Protein AF-W1YGQ7-F1 (afdb_monomer_lite)

Sequence (74 aa):
AATIDRLEALDRSELRKQFSIKRLNEMEIYPGVTFSEELEGQLFASIMLDMEKLISAYRRMLRQGNHALTVIVG

Foldseek 3Di:
DVVLVVLVPDDLVVVLVVQFLVVVQVVCPPVNDRDDRVCRVVVSVVVVVVSVVVSVVVVVCVVVVHDDDDDDDD

Structure (mmCIF, N/CA/C/O backbone):
data_AF-W1YGQ7-F1
#
_entry.id   AF-W1YGQ7-F1
#
loop_
_atom_site.group_PDB
_atom_site.id
_atom_site.type_symbol
_atom_site.label_atom_id
_atom_site.label_alt_id
_atom_site.label_comp_id
_atom_site.label_asym_id
_atom_site.label_entity_id
_atom_site.label_seq_id
_atom_site.pdbx_PDB_ins_code
_atom_site.Cartn_x
_atom_site.Cartn_y
_atom_site.Cartn_z
_atom_site.occupancy
_atom_site.B_iso_or_equiv
_atom_site.auth_seq_id
_atom_site.auth_comp_id
_atom_site.auth_asym_id
_atom_site.auth_atom_id
_atom_site.pdbx_PDB_model_num
ATOM 1 N N . ALA A 1 1 ? 8.499 0.735 -18.367 1.00 66.19 1 ALA A N 1
ATOM 2 C CA . ALA A 1 1 ? 8.266 1.771 -17.339 1.00 66.19 1 ALA A CA 1
ATOM 3 C C . ALA A 1 1 ? 6.836 1.772 -16.788 1.00 66.19 1 ALA A C 1
ATOM 5 O O . ALA A 1 1 ? 6.698 2.032 -15.606 1.00 66.19 1 ALA A O 1
ATOM 6 N N . ALA A 1 2 ? 5.812 1.381 -17.565 1.00 89.31 2 ALA A N 1
ATOM 7 C CA . ALA A 1 2 ? 4.385 1.499 -17.218 1.00 89.31 2 ALA A CA 1
ATOM 8 C C . ALA A 1 2 ? 3.960 1.193 -15.762 1.00 89.31 2 ALA A C 1
ATOM 10 O O . ALA A 1 2 ? 3.080 1.872 -15.246 1.00 89.31 2 ALA A O 1
ATOM 11 N N . THR A 1 3 ? 4.545 0.201 -15.080 1.00 95.44 3 THR A N 1
ATOM 12 C CA . THR A 1 3 ? 4.233 -0.076 -13.663 1.00 95.44 3 THR A CA 1
ATOM 13 C C . THR A 1 3 ? 4.666 1.056 -12.728 1.00 95.44 3 THR A C 1
ATOM 15 O O . THR A 1 3 ? 3.906 1.435 -11.845 1.00 95.44 3 THR A O 1
ATOM 18 N N . ILE A 1 4 ? 5.865 1.608 -12.932 1.00 96.75 4 ILE A N 1
ATOM 19 C CA . ILE A 1 4 ? 6.413 2.728 -12.154 1.00 96.75 4 ILE A CA 1
ATOM 20 C C . ILE A 1 4 ? 5.528 3.960 -12.355 1.00 96.75 4 ILE A C 1
ATOM 22 O O . ILE A 1 4 ? 5.044 4.530 -11.383 1.00 96.75 4 ILE A O 1
ATOM 26 N N . ASP A 1 5 ? 5.229 4.287 -13.614 1.00 96.62 5 ASP A N 1
ATOM 27 C CA . ASP A 1 5 ? 4.432 5.464 -13.973 1.00 96.62 5 ASP A CA 1
ATOM 28 C C . ASP A 1 5 ? 3.024 5.403 -13.361 1.00 96.62 5 ASP A C 1
ATOM 30 O O . ASP A 1 5 ? 2.513 6.397 -12.852 1.00 96.62 5 ASP A O 1
ATOM 34 N N . ARG A 1 6 ? 2.401 4.215 -13.346 1.00 98.00 6 ARG A N 1
ATOM 35 C CA . ARG A 1 6 ? 1.084 4.010 -12.725 1.00 98.00 6 ARG A CA 1
ATOM 36 C C . ARG A 1 6 ? 1.111 4.215 -11.216 1.00 98.00 6 ARG A C 1
ATOM 38 O O . ARG A 1 6 ? 0.199 4.846 -10.699 1.00 98.00 6 ARG A O 1
ATOM 45 N N . LEU A 1 7 ? 2.121 3.686 -10.522 1.00 97.50 7 LEU A N 1
ATOM 46 C CA . LEU A 1 7 ? 2.248 3.844 -9.068 1.00 97.50 7 LEU A CA 1
ATOM 47 C C . LEU A 1 7 ? 2.536 5.302 -8.690 1.00 97.50 7 LEU A C 1
ATOM 49 O O . LEU A 1 7 ? 1.996 5.815 -7.715 1.00 97.50 7 LEU A O 1
ATOM 53 N N . GLU A 1 8 ? 3.345 5.994 -9.490 1.00 96.62 8 GLU A N 1
ATOM 54 C CA . GLU A 1 8 ? 3.661 7.406 -9.279 1.00 96.62 8 GLU A CA 1
ATOM 55 C C . GLU A 1 8 ? 2.482 8.333 -9.565 1.00 96.62 8 GLU A C 1
ATOM 57 O O . GLU A 1 8 ? 2.355 9.356 -8.895 1.00 96.62 8 GLU A O 1
ATOM 62 N N . ALA A 1 9 ? 1.598 7.962 -10.491 1.00 97.69 9 ALA A N 1
ATOM 63 C CA . ALA A 1 9 ? 0.414 8.737 -10.844 1.00 97.69 9 ALA A CA 1
ATOM 64 C C . ALA A 1 9 ? -0.740 8.635 -9.829 1.00 97.69 9 ALA A C 1
ATOM 66 O O . ALA A 1 9 ? -1.709 9.384 -9.945 1.00 97.69 9 ALA A O 1
ATOM 67 N N . LEU A 1 10 ? -0.677 7.727 -8.847 1.00 97.88 10 LEU A N 1
ATOM 68 C CA . LEU A 1 10 ? -1.731 7.595 -7.837 1.00 97.88 10 LEU A CA 1
ATOM 69 C C . LEU A 1 10 ? -1.814 8.852 -6.957 1.00 97.88 10 LEU A C 1
ATOM 71 O O . LEU A 1 10 ? -0.815 9.281 -6.379 1.00 97.88 10 LEU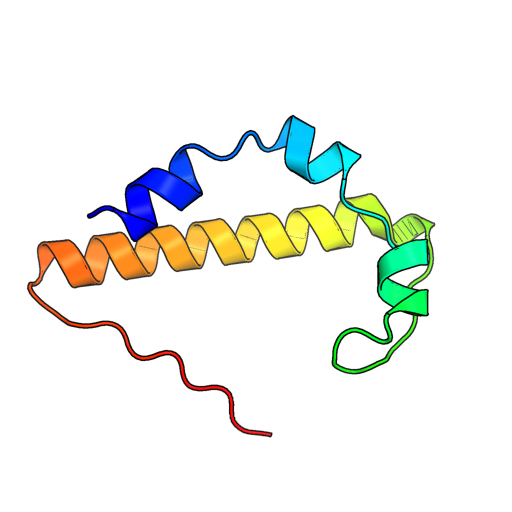 A O 1
ATOM 75 N N . ASP A 1 11 ? -3.006 9.419 -6.778 1.00 97.88 11 ASP A N 1
ATOM 76 C CA . ASP A 1 11 ? -3.206 10.494 -5.802 1.00 97.88 11 ASP A CA 1
ATOM 77 C C . ASP A 1 11 ? -3.224 9.912 -4.380 1.00 97.88 11 ASP A C 1
ATOM 79 O O . ASP A 1 11 ? -4.109 9.141 -4.004 1.00 97.88 11 ASP A O 1
ATOM 83 N N . ARG A 1 12 ? -2.239 10.303 -3.565 1.00 97.19 12 ARG A N 1
ATOM 84 C CA . ARG A 1 12 ? -2.084 9.827 -2.182 1.00 97.19 12 ARG A CA 1
ATOM 85 C C . ARG A 1 12 ? -3.251 10.264 -1.296 1.00 97.19 12 ARG A C 1
ATOM 87 O O . ARG A 1 12 ? -3.622 9.529 -0.383 1.00 97.19 12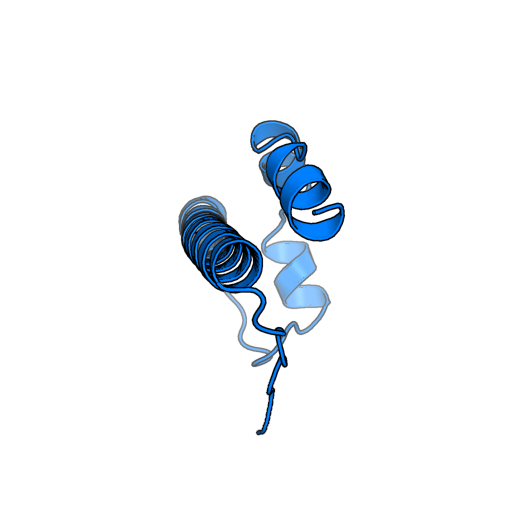 ARG A O 1
ATOM 94 N N . SER A 1 13 ? -3.849 11.421 -1.572 1.00 97.12 13 SER A N 1
ATOM 95 C CA . SER A 1 13 ? -5.015 11.913 -0.832 1.00 97.12 13 SER A CA 1
ATOM 96 C C . SER A 1 13 ? -6.253 11.084 -1.148 1.00 97.12 13 SER A C 1
ATOM 98 O O . SER A 1 13 ? -7.036 10.779 -0.251 1.00 97.12 13 SER A O 1
ATOM 100 N N . GLU A 1 14 ? -6.412 10.683 -2.408 1.00 98.00 14 GLU A N 1
ATOM 101 C CA . GLU A 1 14 ? -7.512 9.818 -2.827 1.00 98.00 14 GLU A CA 1
ATOM 102 C C . GLU A 1 14 ? -7.363 8.409 -2.241 1.00 98.00 14 GLU A C 1
ATOM 104 O O . GLU A 1 14 ? -8.304 7.880 -1.650 1.00 98.00 14 GLU A O 1
ATOM 109 N N . LEU A 1 15 ? -6.151 7.844 -2.271 1.00 98.06 15 LEU A N 1
ATOM 110 C CA . LEU A 1 15 ? -5.856 6.580 -1.589 1.00 98.06 15 LEU A CA 1
ATOM 111 C C . LEU A 1 15 ? -6.156 6.655 -0.086 1.00 98.06 15 LEU A C 1
ATOM 113 O O . LEU A 1 15 ? -6.738 5.722 0.470 1.00 98.06 15 LEU A O 1
ATOM 117 N N . ARG A 1 16 ? -5.808 7.769 0.576 1.00 97.94 16 ARG A N 1
ATOM 118 C CA . ARG A 1 16 ? -6.080 7.961 2.009 1.00 97.94 16 ARG A CA 1
ATOM 119 C C . ARG A 1 16 ? -7.573 7.962 2.318 1.00 97.94 16 ARG A C 1
ATOM 121 O O . ARG A 1 16 ? -7.950 7.444 3.366 1.00 97.94 16 ARG A O 1
ATOM 128 N N . LYS A 1 17 ? -8.404 8.539 1.445 1.00 97.75 17 LYS A N 1
ATOM 129 C CA . LYS A 1 17 ? -9.868 8.552 1.605 1.00 97.75 17 LYS A CA 1
ATOM 130 C C . LYS A 1 17 ? -10.487 7.170 1.411 1.00 97.75 17 LYS A C 1
ATOM 132 O O . LYS A 1 17 ? -11.482 6.862 2.056 1.00 97.75 17 LYS A O 1
ATOM 137 N N . GLN A 1 18 ? -9.921 6.355 0.521 1.00 97.62 18 GLN A N 1
ATOM 138 C CA . GLN A 1 18 ? -10.422 5.005 0.241 1.00 97.62 18 GLN A CA 1
ATOM 139 C C . GLN A 1 18 ? -9.964 3.967 1.274 1.00 97.62 18 GLN A C 1
ATOM 141 O O . GLN A 1 18 ? -10.628 2.943 1.456 1.00 97.62 18 GLN A O 1
ATOM 146 N N . PHE A 1 19 ? -8.830 4.207 1.935 1.00 98.12 19 PHE A N 1
ATOM 147 C CA . PHE A 1 19 ? -8.309 3.332 2.977 1.00 98.12 19 PHE A CA 1
ATOM 148 C C . PHE A 1 19 ? -9.191 3.372 4.230 1.00 98.12 19 PHE A C 1
ATOM 150 O O . PHE A 1 19 ? -9.480 4.443 4.754 1.00 98.12 19 PHE A O 1
ATOM 157 N N . SER A 1 20 ? -9.585 2.195 4.719 1.00 98.06 20 SER A N 1
ATOM 158 C CA . SER A 1 20 ? -10.401 2.039 5.924 1.00 98.06 20 SER A CA 1
ATOM 159 C C . SER A 1 20 ? -9.939 0.823 6.717 1.00 98.06 20 SER A C 1
ATOM 161 O O . SER A 1 20 ? -9.949 -0.291 6.186 1.00 98.06 20 SER A O 1
ATOM 163 N N . ILE A 1 21 ? -9.581 1.018 7.993 1.00 97.69 21 ILE A N 1
AT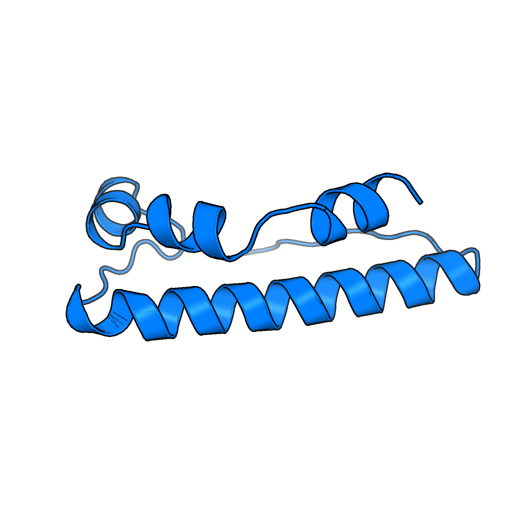OM 164 C CA . ILE A 1 21 ? -9.230 -0.108 8.879 1.00 97.69 21 ILE A CA 1
ATOM 165 C C . ILE A 1 21 ? -10.422 -1.033 9.093 1.00 97.69 21 ILE A C 1
ATOM 167 O O . ILE A 1 21 ? -10.260 -2.248 9.075 1.00 97.69 21 ILE A O 1
ATOM 171 N N . LYS A 1 22 ? -11.626 -0.478 9.252 1.00 97.69 22 LYS A N 1
ATOM 172 C CA . LYS A 1 22 ? -12.833 -1.281 9.443 1.00 97.69 22 LYS A CA 1
ATOM 173 C C . LYS A 1 22 ? -13.025 -2.269 8.292 1.00 97.69 22 LYS A C 1
ATOM 175 O O . LYS A 1 22 ? -13.151 -3.467 8.524 1.00 97.69 22 LYS A O 1
ATOM 180 N N . ARG A 1 23 ? -12.946 -1.774 7.054 1.00 97.88 23 ARG A N 1
ATOM 181 C CA . ARG A 1 23 ? -13.041 -2.619 5.858 1.00 97.88 23 ARG A CA 1
ATOM 182 C C . ARG A 1 23 ? -11.876 -3.610 5.763 1.00 97.88 23 ARG A C 1
ATOM 184 O O . ARG A 1 23 ? -12.086 -4.743 5.356 1.00 97.88 23 ARG A O 1
ATOM 191 N N . LEU A 1 24 ? -10.660 -3.202 6.132 1.00 97.69 24 LEU A N 1
ATOM 192 C CA . LEU A 1 24 ? -9.491 -4.090 6.166 1.00 97.69 24 LEU A CA 1
ATOM 193 C C . LEU A 1 24 ? -9.704 -5.264 7.133 1.00 97.69 24 LEU A C 1
ATOM 195 O O . LEU A 1 24 ? -9.439 -6.404 6.758 1.00 97.69 24 LEU A O 1
ATOM 199 N N . ASN A 1 25 ? -10.217 -4.986 8.335 1.00 96.94 25 ASN A N 1
ATOM 200 C CA . ASN A 1 25 ? -10.537 -5.993 9.344 1.00 96.94 25 ASN A CA 1
ATOM 201 C C . ASN A 1 25 ? -11.652 -6.936 8.855 1.00 96.94 25 ASN A C 1
ATOM 203 O O . ASN A 1 25 ? -11.519 -8.146 8.980 1.00 96.94 25 ASN A O 1
ATOM 207 N N . GLU A 1 26 ? -12.721 -6.397 8.257 1.00 97.75 26 GLU A N 1
ATOM 208 C CA . GLU A 1 26 ? -13.829 -7.184 7.684 1.00 97.75 26 GLU A CA 1
ATOM 209 C C . GLU A 1 26 ? -13.385 -8.087 6.525 1.00 97.75 26 GLU A C 1
ATOM 211 O O . GLU A 1 26 ? -13.944 -9.161 6.324 1.00 97.75 26 GLU A O 1
ATOM 216 N N . MET A 1 27 ? -12.391 -7.651 5.750 1.00 97.94 27 MET A N 1
ATOM 217 C CA . MET A 1 27 ? -11.836 -8.415 4.631 1.00 97.94 27 MET A CA 1
ATOM 218 C C . MET A 1 27 ? -10.796 -9.458 5.058 1.00 97.94 27 MET A C 1
ATOM 220 O O . MET A 1 27 ? -10.267 -10.145 4.185 1.00 97.94 27 MET A O 1
ATOM 224 N N . GLU A 1 28 ? -10.473 -9.549 6.352 1.00 96.50 28 GLU A N 1
ATOM 225 C CA . GLU A 1 28 ? -9.479 -10.480 6.902 1.00 96.50 28 GLU A CA 1
ATOM 226 C C . GLU A 1 28 ? -8.144 -10.440 6.133 1.00 96.50 28 GLU A C 1
ATOM 228 O O . GLU A 1 28 ? -7.527 -11.467 5.838 1.00 96.50 28 GLU A O 1
ATOM 233 N N . ILE A 1 29 ? -7.690 -9.231 5.776 1.00 96.69 29 ILE A N 1
ATOM 234 C CA . ILE A 1 29 ? -6.438 -9.047 5.031 1.00 96.69 29 ILE A CA 1
ATOM 235 C C . ILE A 1 29 ? -5.281 -9.691 5.807 1.00 96.69 29 ILE A C 1
ATOM 237 O O . ILE A 1 29 ? -5.114 -9.435 7.001 1.00 96.69 29 ILE A O 1
ATOM 241 N N . TYR A 1 30 ? -4.472 -10.516 5.124 1.00 95.19 30 TYR A N 1
ATOM 242 C CA . TYR A 1 30 ? -3.344 -11.238 5.727 1.00 95.19 30 TYR A CA 1
ATOM 243 C C . TYR A 1 30 ? -2.482 -10.302 6.600 1.00 95.19 30 TYR A C 1
ATOM 245 O O . TYR A 1 30 ? -2.106 -9.223 6.133 1.00 95.19 30 TYR A O 1
ATOM 253 N N . PRO A 1 31 ? -2.134 -10.692 7.842 1.00 95.50 31 PRO A N 1
ATOM 254 C CA . PRO A 1 31 ? -2.269 -12.030 8.433 1.00 95.50 31 PRO A CA 1
ATOM 255 C C . PRO A 1 31 ? -3.621 -12.331 9.109 1.00 95.50 31 PRO A C 1
ATOM 257 O O . PRO A 1 31 ? -3.706 -13.282 9.879 1.00 95.50 31 PRO A O 1
ATOM 260 N N . GLY A 1 32 ? -4.670 -11.544 8.852 1.00 93.38 32 GLY A N 1
ATOM 261 C CA . GLY A 1 32 ? -5.998 -11.738 9.449 1.00 93.38 32 GLY A CA 1
ATOM 262 C C . GLY A 1 32 ? -6.112 -11.193 10.875 1.00 93.38 32 GLY A C 1
ATOM 263 O O . GLY A 1 32 ? -7.050 -11.519 11.596 1.00 93.38 32 GLY A O 1
ATOM 264 N N . VAL A 1 33 ? -5.151 -10.370 11.305 1.00 95.12 33 VAL A N 1
ATOM 265 C CA . VAL A 1 33 ? -5.215 -9.680 12.598 1.00 95.12 33 VAL A CA 1
ATOM 266 C C . VAL A 1 33 ? -6.049 -8.413 12.477 1.00 95.12 33 VAL A C 1
ATOM 268 O O . VAL A 1 33 ? -5.974 -7.691 11.485 1.00 95.12 33 VAL A O 1
ATOM 271 N N . THR A 1 34 ? -6.818 -8.119 13.517 1.00 95.81 34 THR A N 1
ATOM 272 C CA . THR A 1 34 ? -7.620 -6.900 13.586 1.00 95.81 34 THR A CA 1
ATOM 273 C C . THR A 1 34 ? -6.810 -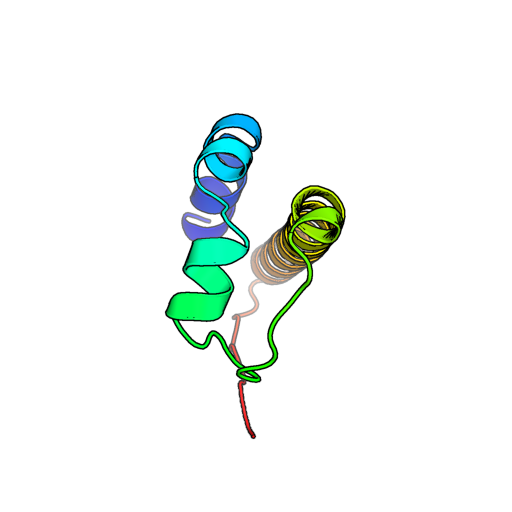5.744 14.157 1.00 95.81 34 THR A C 1
ATOM 275 O O . THR A 1 34 ? -6.145 -5.897 15.183 1.00 95.81 34 THR A O 1
ATOM 278 N N . PHE A 1 35 ? -6.928 -4.566 13.552 1.00 96.19 35 PHE A N 1
ATOM 279 C CA . PHE A 1 35 ? -6.329 -3.331 14.057 1.00 96.19 35 PHE A CA 1
ATOM 280 C C . PHE A 1 35 ? -7.369 -2.434 14.733 1.00 96.19 35 PHE A C 1
ATOM 282 O O . PHE A 1 35 ? -8.531 -2.402 14.324 1.00 96.19 35 PHE A O 1
ATOM 289 N N . SER A 1 36 ? -6.932 -1.663 15.734 1.00 97.00 36 SER A N 1
ATOM 290 C CA . SER A 1 36 ? -7.718 -0.541 16.263 1.00 97.00 36 SER A CA 1
ATOM 291 C C . SER A 1 36 ? -7.866 0.548 15.196 1.00 97.00 36 SER A C 1
ATOM 293 O O . SER A 1 36 ? -6.893 0.870 14.512 1.00 97.00 36 SER A O 1
ATOM 295 N N . GLU A 1 37 ? -9.053 1.148 15.081 1.00 95.50 37 GLU A N 1
ATOM 296 C CA . GLU A 1 37 ? -9.330 2.236 14.127 1.00 95.50 37 GLU A CA 1
ATOM 297 C C . GLU A 1 37 ? -8.426 3.462 14.350 1.00 95.50 37 GLU A C 1
ATOM 299 O O . GLU A 1 37 ? -8.066 4.153 13.398 1.00 95.50 37 GLU A O 1
ATOM 304 N N . GLU A 1 38 ? -7.958 3.685 15.582 1.00 96.81 38 GLU A N 1
ATOM 305 C CA . GLU A 1 38 ? -7.015 4.761 15.926 1.00 96.81 38 GLU A CA 1
ATOM 306 C C . GLU A 1 38 ? -5.679 4.655 15.166 1.00 96.81 38 GLU A C 1
ATOM 308 O O . GLU A 1 38 ? -4.982 5.653 14.968 1.00 96.81 38 GLU A O 1
ATOM 313 N N . LEU A 1 39 ? -5.322 3.453 14.697 1.00 97.56 39 LEU A N 1
ATOM 314 C CA . 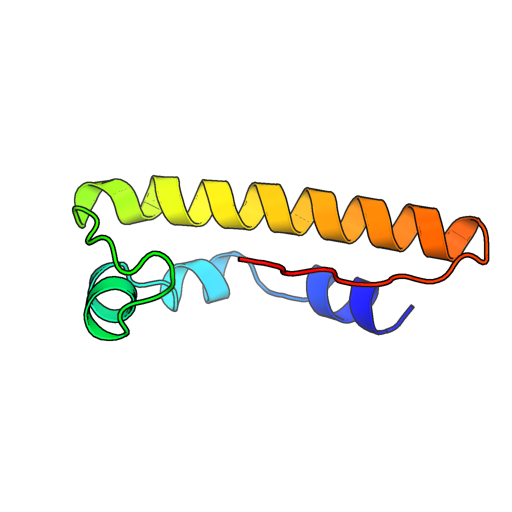LEU A 1 39 ? -4.093 3.199 13.947 1.00 97.56 39 LEU A CA 1
ATOM 315 C C . LEU A 1 39 ? -4.236 3.463 12.442 1.00 97.56 39 LEU A C 1
ATOM 317 O O . LEU A 1 39 ? -3.263 3.281 11.713 1.00 97.56 39 LEU A O 1
ATOM 321 N N . GLU A 1 40 ? -5.395 3.915 11.948 1.00 97.56 40 GLU A N 1
ATOM 322 C CA . GLU A 1 40 ? -5.663 4.011 10.504 1.00 97.56 40 GLU A CA 1
ATOM 323 C C . GLU A 1 40 ? -4.653 4.898 9.777 1.00 97.56 40 GLU A C 1
ATOM 325 O O . GLU A 1 40 ? -4.095 4.505 8.751 1.00 97.56 40 GLU A O 1
ATOM 330 N N . GLY A 1 41 ? -4.354 6.070 10.340 1.00 97.19 41 GLY A N 1
ATOM 331 C CA . GLY A 1 41 ? -3.353 6.969 9.769 1.00 97.19 41 GLY A CA 1
ATOM 332 C C . GLY A 1 41 ? -1.946 6.365 9.765 1.00 97.19 41 GLY A C 1
ATOM 333 O O . GLY A 1 41 ? -1.215 6.522 8.788 1.00 97.19 41 GLY A O 1
ATOM 334 N N . GLN A 1 42 ? -1.579 5.647 10.829 1.00 97.94 42 GLN A N 1
ATOM 335 C CA . GLN A 1 42 ? -0.253 5.039 10.970 1.00 97.94 42 GLN A CA 1
ATOM 336 C C . GLN A 1 42 ? -0.076 3.861 10.009 1.00 97.94 42 GLN A C 1
ATOM 338 O O . GLN A 1 42 ? 0.942 3.771 9.323 1.00 97.94 42 GLN A O 1
ATOM 343 N N . LEU A 1 43 ? -1.087 2.996 9.904 1.00 97.88 43 LEU A N 1
ATOM 344 C CA . LEU A 1 43 ? -1.075 1.856 8.995 1.00 97.88 43 LEU A CA 1
ATOM 345 C C . LEU A 1 43 ? -1.034 2.321 7.535 1.00 97.88 43 LEU A C 1
ATOM 347 O O . LEU A 1 43 ? -0.218 1.828 6.758 1.00 97.88 43 LEU A O 1
ATOM 351 N N . PHE A 1 44 ? -1.832 3.334 7.178 1.00 98.25 44 PHE A N 1
ATOM 352 C CA . PHE A 1 44 ? -1.773 3.938 5.848 1.00 98.25 44 PHE A CA 1
ATOM 353 C C . PHE A 1 44 ? -0.381 4.509 5.540 1.00 98.25 44 PHE A C 1
ATOM 355 O O . PHE A 1 44 ? 0.180 4.234 4.479 1.00 98.25 44 PHE A O 1
ATOM 362 N N . ALA A 1 45 ? 0.208 5.266 6.473 1.00 98.19 45 ALA A N 1
ATOM 363 C CA . ALA A 1 45 ? 1.548 5.825 6.301 1.00 98.19 45 ALA A CA 1
ATOM 364 C C . ALA A 1 45 ? 2.618 4.732 6.120 1.00 98.19 45 ALA A C 1
ATOM 366 O O . ALA A 1 45 ? 3.494 4.874 5.265 1.00 98.19 45 ALA A O 1
ATOM 367 N N . SER A 1 46 ? 2.522 3.623 6.862 1.00 98.19 46 SER A N 1
ATOM 368 C CA . SER A 1 46 ? 3.418 2.470 6.707 1.00 98.19 46 SER A CA 1
ATOM 369 C C . SER A 1 46 ? 3.313 1.850 5.310 1.00 98.19 46 SER A C 1
ATOM 371 O O . SER A 1 46 ? 4.333 1.591 4.675 1.00 98.19 46 SER A O 1
ATOM 373 N N . ILE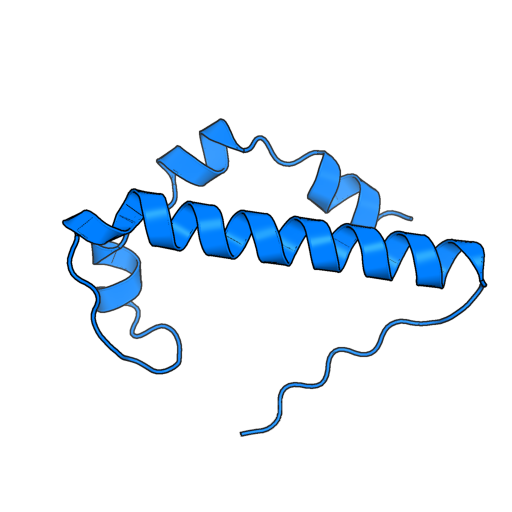 A 1 47 ? 2.095 1.675 4.787 1.00 97.94 47 ILE A N 1
ATOM 374 C CA . ILE A 1 47 ? 1.876 1.132 3.436 1.00 97.94 47 ILE A CA 1
ATOM 375 C C . ILE A 1 47 ? 2.453 2.075 2.371 1.00 97.94 47 ILE A C 1
ATOM 377 O O . ILE A 1 47 ? 3.105 1.622 1.429 1.00 97.94 47 ILE A O 1
ATOM 381 N N . MET A 1 48 ? 2.256 3.389 2.518 1.00 98.19 48 MET A N 1
ATOM 382 C CA . MET A 1 48 ? 2.826 4.377 1.594 1.00 98.19 48 MET A CA 1
ATOM 383 C C . MET A 1 48 ? 4.357 4.351 1.602 1.00 98.19 48 MET A C 1
ATOM 385 O O . MET A 1 48 ? 4.972 4.409 0.538 1.00 98.19 48 MET A O 1
ATOM 389 N N . LEU A 1 49 ? 4.978 4.199 2.775 1.00 98.44 49 LEU A N 1
ATOM 390 C CA . LEU A 1 49 ? 6.428 4.054 2.883 1.00 98.44 49 LEU A CA 1
ATOM 391 C C . LEU A 1 49 ? 6.934 2.832 2.100 1.00 98.44 49 LEU A C 1
ATOM 393 O O . LEU A 1 49 ? 7.927 2.928 1.376 1.00 98.44 49 LEU A O 1
ATOM 397 N N . ASP A 1 50 ? 6.261 1.691 2.219 1.00 98.38 50 ASP A N 1
ATOM 398 C CA . ASP A 1 50 ? 6.656 0.475 1.505 1.00 98.38 50 ASP A CA 1
ATOM 399 C C . ASP A 1 50 ? 6.385 0.562 -0.004 1.00 98.38 50 ASP A C 1
ATOM 401 O O . ASP A 1 50 ? 7.197 0.084 -0.803 1.00 98.38 50 ASP A O 1
ATOM 405 N N . MET A 1 51 ? 5.326 1.262 -0.420 1.00 98.38 51 MET A N 1
ATOM 406 C CA . MET A 1 51 ? 5.076 1.574 -1.829 1.00 98.38 51 MET A CA 1
ATOM 407 C C . MET A 1 51 ? 6.209 2.420 -2.436 1.00 98.38 51 MET A C 1
ATOM 409 O O . MET A 1 51 ? 6.686 2.110 -3.529 1.00 98.38 51 MET A O 1
ATOM 413 N N . GLU A 1 52 ? 6.708 3.438 -1.730 1.00 98.19 52 GLU A N 1
ATOM 414 C CA . GLU A 1 52 ? 7.832 4.265 -2.205 1.00 98.19 52 GLU A CA 1
ATOM 415 C C . GLU A 1 52 ? 9.149 3.469 -2.299 1.00 98.19 52 GLU A C 1
ATOM 417 O O . GLU A 1 52 ? 9.934 3.636 -3.247 1.00 98.19 52 GLU A O 1
ATOM 422 N N . LYS A 1 53 ? 9.383 2.528 -1.372 1.00 98.38 53 LYS A N 1
ATOM 423 C CA . LYS A 1 53 ? 10.507 1.579 -1.473 1.00 98.38 53 LYS A CA 1
ATOM 424 C C . LYS A 1 53 ? 10.372 0.686 -2.710 1.00 98.38 53 LYS A C 1
ATOM 426 O O . LYS A 1 53 ? 11.362 0.475 -3.417 1.00 98.38 53 LYS A O 1
ATOM 431 N N . LEU A 1 54 ? 9.165 0.194 -2.998 1.00 98.31 54 LEU A N 1
ATOM 432 C CA . LEU A 1 54 ? 8.884 -0.643 -4.165 1.00 98.31 54 LEU A CA 1
ATOM 433 C C . LEU A 1 54 ? 9.116 0.115 -5.480 1.00 98.31 54 LEU A C 1
ATOM 435 O O . LEU A 1 54 ? 9.818 -0.387 -6.360 1.00 98.31 54 LEU A O 1
ATOM 439 N N . ILE A 1 55 ? 8.607 1.347 -5.591 1.00 97.94 55 ILE A N 1
ATOM 440 C CA . ILE A 1 55 ? 8.845 2.231 -6.745 1.00 97.94 55 ILE A CA 1
ATOM 441 C C . ILE A 1 55 ? 10.351 2.428 -6.953 1.00 97.94 55 ILE A C 1
ATOM 443 O O . ILE A 1 55 ? 10.867 2.274 -8.064 1.00 97.94 55 ILE A O 1
ATOM 447 N N . SER A 1 56 ? 11.088 2.704 -5.876 1.00 98.06 56 SER A N 1
ATOM 448 C CA . SER A 1 56 ? 12.542 2.887 -5.921 1.00 98.06 56 SER A CA 1
ATOM 449 C C . SER A 1 56 ? 13.284 1.627 -6.386 1.00 98.06 56 SER A C 1
ATOM 451 O O . SER A 1 56 ? 14.224 1.720 -7.185 1.00 98.06 56 SER A O 1
ATOM 453 N N . ALA A 1 57 ? 12.849 0.443 -5.945 1.00 97.94 57 ALA A N 1
ATOM 454 C CA . ALA A 1 57 ? 13.393 -0.836 -6.392 1.00 97.94 57 ALA A CA 1
ATOM 455 C C . ALA A 1 57 ? 13.126 -1.083 -7.887 1.00 97.94 57 ALA A C 1
ATOM 457 O O . ALA A 1 57 ? 14.058 -1.420 -8.620 1.00 97.94 57 ALA A O 1
ATOM 458 N N . TYR A 1 58 ? 11.903 -0.836 -8.365 1.00 98.12 58 TYR A N 1
ATOM 459 C CA . TYR A 1 58 ? 11.561 -0.965 -9.783 1.00 98.12 58 TYR A CA 1
ATOM 460 C C . TYR A 1 58 ? 12.330 0.015 -10.665 1.00 98.12 58 TYR A C 1
ATOM 462 O O . TYR A 1 58 ? 12.859 -0.389 -11.701 1.00 98.12 58 TYR A O 1
ATOM 470 N N . ARG A 1 59 ? 12.482 1.277 -10.244 1.00 97.56 59 ARG A N 1
ATOM 471 C CA . ARG A 1 59 ? 13.331 2.247 -10.953 1.00 97.56 59 ARG A CA 1
ATOM 472 C C . ARG A 1 59 ? 14.772 1.749 -11.060 1.00 97.56 59 ARG A C 1
ATOM 474 O O . ARG A 1 59 ? 15.379 1.868 -12.122 1.00 97.56 59 ARG A O 1
ATOM 481 N N . ARG A 1 60 ? 15.330 1.173 -9.987 1.00 97.88 60 ARG A N 1
ATOM 482 C CA . ARG A 1 60 ? 16.686 0.597 -10.001 1.00 97.88 60 ARG A CA 1
ATOM 483 C C . ARG A 1 60 ? 16.796 -0.570 -10.982 1.00 97.88 60 ARG A C 1
ATOM 485 O O . ARG A 1 60 ? 17.723 -0.571 -11.785 1.00 97.88 60 ARG A O 1
ATOM 492 N N . MET A 1 61 ? 15.860 -1.518 -10.939 1.00 97.88 61 MET A N 1
ATOM 493 C CA . MET A 1 61 ? 15.846 -2.674 -11.844 1.00 97.88 61 MET A CA 1
ATOM 494 C C . MET A 1 61 ? 15.745 -2.236 -13.307 1.00 97.88 61 MET A C 1
ATOM 496 O O . MET A 1 61 ? 16.552 -2.669 -14.124 1.00 97.88 61 MET A O 1
ATOM 500 N N . LEU A 1 62 ? 14.836 -1.303 -13.611 1.00 96.69 62 LEU A N 1
ATOM 501 C CA . LEU A 1 62 ? 14.654 -0.766 -14.958 1.00 96.69 62 LEU A CA 1
ATOM 502 C C . LEU A 1 62 ? 15.929 -0.098 -15.487 1.00 96.69 62 LEU A C 1
ATOM 504 O O . LEU A 1 62 ? 16.341 -0.381 -16.607 1.00 96.69 62 LEU A O 1
ATOM 508 N N . ARG A 1 63 ? 16.582 0.751 -14.679 1.00 97.19 63 ARG A N 1
ATOM 509 C CA . ARG A 1 63 ? 17.842 1.412 -15.068 1.00 97.19 63 ARG A CA 1
ATOM 510 C C . ARG A 1 63 ? 18.977 0.425 -15.349 1.00 97.19 63 ARG A C 1
ATOM 512 O O . ARG A 1 63 ? 19.870 0.751 -16.118 1.00 97.19 63 ARG A O 1
ATOM 519 N N . GLN A 1 64 ? 18.960 -0.744 -14.714 1.00 97.06 64 GLN A N 1
ATOM 520 C CA . GLN A 1 64 ? 19.979 -1.784 -14.881 1.00 97.06 64 GLN A CA 1
ATOM 521 C C . GLN A 1 64 ? 19.636 -2.807 -15.976 1.00 97.06 64 GLN A C 1
ATOM 523 O O . GLN A 1 64 ? 20.443 -3.692 -16.229 1.00 97.06 64 GLN A O 1
ATOM 528 N N . GLY A 1 65 ? 18.457 -2.722 -16.607 1.00 96.75 65 GLY A N 1
ATOM 529 C CA . GLY A 1 65 ? 17.984 -3.747 -17.546 1.00 96.75 65 GLY A CA 1
ATOM 530 C C . GLY A 1 65 ? 17.610 -5.078 -16.876 1.00 96.75 65 GLY A C 1
ATOM 531 O O . GLY A 1 65 ? 17.541 -6.106 -17.543 1.00 96.75 65 GLY A O 1
ATOM 532 N N . ASN A 1 66 ? 17.377 -5.064 -15.560 1.00 97.25 66 ASN A N 1
ATOM 533 C CA . ASN A 1 66 ? 16.996 -6.233 -14.770 1.00 97.25 66 ASN A CA 1
ATOM 534 C C . ASN A 1 66 ? 15.472 -6.440 -14.755 1.00 97.25 66 ASN A C 1
ATOM 536 O O . ASN A 1 66 ? 14.694 -5.529 -15.043 1.00 97.25 66 ASN A O 1
ATOM 540 N N . HIS A 1 67 ? 15.048 -7.633 -14.333 1.00 96.31 67 HIS A N 1
ATOM 541 C CA . HIS A 1 67 ? 13.641 -8.016 -14.196 1.00 96.31 67 HIS A CA 1
ATOM 542 C C . HIS A 1 67 ? 13.218 -8.067 -12.724 1.00 96.31 67 HIS A C 1
ATOM 544 O O . HIS A 1 67 ? 14.038 -8.311 -11.838 1.00 96.31 67 HIS A O 1
ATOM 550 N N . ALA A 1 68 ? 11.928 -7.848 -12.469 1.00 96.44 68 ALA A N 1
ATOM 551 C CA . ALA A 1 68 ? 11.334 -7.989 -11.147 1.00 96.44 68 ALA A CA 1
ATOM 552 C C . ALA A 1 68 ? 10.652 -9.355 -11.011 1.00 96.44 68 ALA A C 1
ATOM 554 O O . ALA A 1 68 ? 9.943 -9.785 -11.919 1.00 96.44 68 ALA A O 1
ATOM 555 N N . LEU A 1 69 ? 10.826 -10.000 -9.859 1.00 97.69 69 LEU A N 1
ATOM 556 C CA . LEU A 1 69 ? 10.076 -11.186 -9.460 1.00 97.69 69 LEU A CA 1
ATOM 557 C C . LEU A 1 69 ? 9.537 -10.956 -8.047 1.00 97.69 69 LEU A C 1
ATOM 559 O O . LEU A 1 69 ? 10.313 -10.733 -7.118 1.00 97.69 69 LEU A O 1
ATOM 563 N N . THR A 1 70 ? 8.216 -10.991 -7.889 1.00 97.44 70 THR A N 1
ATOM 564 C CA . THR A 1 70 ? 7.568 -10.917 -6.576 1.00 97.44 70 THR A CA 1
ATOM 565 C C . THR A 1 70 ? 7.494 -12.319 -5.992 1.00 97.44 70 THR A C 1
ATOM 567 O O . THR A 1 70 ? 6.876 -13.202 -6.581 1.00 97.44 70 THR A O 1
ATOM 570 N N . VAL A 1 71 ? 8.117 -12.521 -4.833 1.00 96.69 71 VAL A N 1
ATOM 571 C CA . VAL A 1 71 ? 8.076 -13.790 -4.102 1.00 96.69 71 VAL A CA 1
ATOM 572 C C . VAL A 1 71 ? 7.282 -13.572 -2.823 1.00 96.69 71 VAL A C 1
ATOM 574 O O . VAL A 1 71 ? 7.670 -12.763 -1.985 1.00 96.69 71 VAL A O 1
ATOM 577 N N . ILE A 1 72 ? 6.168 -14.286 -2.693 1.00 96.06 72 ILE A N 1
ATOM 578 C CA . ILE A 1 72 ? 5.353 -14.349 -1.480 1.00 96.06 72 ILE A CA 1
ATOM 579 C C . ILE A 1 72 ? 5.258 -15.834 -1.137 1.00 96.06 72 ILE A C 1
ATOM 581 O O . ILE A 1 72 ? 4.654 -16.601 -1.883 1.00 96.06 72 ILE A O 1
ATOM 585 N N . VAL A 1 73 ? 5.916 -16.239 -0.055 1.00 93.19 73 VAL A N 1
ATOM 586 C CA . VAL A 1 73 ? 5.914 -17.612 0.464 1.00 93.19 73 VAL A CA 1
ATOM 587 C C . VAL A 1 73 ? 5.571 -17.545 1.951 1.00 93.19 73 VAL A C 1
ATOM 589 O O . VAL A 1 73 ? 6.052 -16.642 2.638 1.00 93.19 73 VAL A O 1
ATOM 592 N N . GLY A 1 74 ? 4.664 -18.423 2.387 1.00 72.38 74 GLY A N 1
ATOM 593 C CA . GLY A 1 74 ? 4.146 -18.497 3.758 1.00 72.38 74 GLY A CA 1
ATOM 594 C C . GLY A 1 74 ? 4.976 -19.386 4.666 1.00 72.38 74 GLY A C 1
ATOM 595 O O . GLY A 1 74 ? 5.675 -20.278 4.134 1.00 72.38 74 GLY A O 1
#

Radius of gyration: 14.8 Å; chains: 1; bounding box: 34×30×34 Å

InterPro domains:
  IPR015068 Protein of unknown function DUF1877 [PF08974] (3-70)
  IPR035944 YfbM-like super family [G3DSA:3.40.1760.10] (1-74)
  IPR035944 YfbM-like super family [SSF111069] (2-73)

pLDDT: mean 96.39, std 4.75, range [66.19, 98.44]

Secondary structure (DSSP, 8-state):
-HHHHHHHTS-HHHHHHH--HHHHHHTT-TT-PPPPGGGHHHHHHHHHHHHHHHHHHHHHHHHTT---------

Organism: NCBI:txid408170